Protein AF-V4LB50-F1 (afdb_monomer)

Secondary structure (DSSP, 8-state):
----TTTTS-HHHHHHHHHHS-HHHHHHHHTT-TTHHHHGGG-SEEEEEGGGGSTT-HHHHHHHHHHHHH-SSS---EEEEEE-TTS--HHHHHHHHHHHHHHHHTT-SEEEEEE-

Radius of gyration: 15.0 Å; Cα contacts (8 Å, |Δi|>4): 130; chains: 1; bounding box: 37×34×40 Å

pLDDT: mean 80.66, std 10.42, range [52.56, 91.75]

Solvent-accessible surface area (backbone atoms only — not comparable to full-atom values): 6703 Å² total; per-residue (Å²): 131,89,76,62,66,72,81,68,51,56,67,72,58,51,31,52,55,37,61,76,43,49,43,66,53,27,58,59,58,17,70,81,35,85,78,36,58,60,36,48,64,70,38,44,59,44,51,45,50,44,81,58,60,38,92,88,30,55,71,51,52,55,49,51,50,50,39,63,67,68,48,82,79,60,67,47,39,34,42,35,39,40,38,46,86,88,76,53,56,72,68,56,51,52,52,52,50,52,54,51,52,51,45,55,75,65,60,43,74,38,81,43,83,41,78,109

Mean predicted aligned error: 6.96 Å

InterPro domains:
  IPR001810 F-box domain [PF00646] (6-44)
  IPR001810 F-box domain [PS50181] (3-39)
  IPR001810 F-box domain [SM00256] (9-48)
  IPR036047 F-box-like domain superfamily [SSF81383] (1-46)
  IPR053781 F-box/LRR-repeat protein 13-like, F-box domain [cd22160] (6-40)

Sequence (116 aa):
MDCDRISELPDCLLTHIFSYLSTKDSVKTSILSKRWEFLWLKVSKLDLNAIDVHPHGQTLVSSVNRFLEFDRGLCLQKFKLKYQSSAFSFNGRKRVMEWIAEVVHRGVQHLMLKTN

Foldseek 3Di:
DDDPVVVVDDLVVLLVVLLPDALVVQCVVLVVDVVSVCSNLLHLEHAEELVCVPPVNVSSVVVLVVSLVVVPDRQNAYYAYEYEPPPDDPVSVVSVVVSVVSNVVSPHNYYHYHYD

Structure (mmCIF, N/CA/C/O backbone):
data_AF-V4LB50-F1
#
_entry.id   AF-V4LB50-F1
#
loop_
_atom_site.group_PDB
_atom_site.id
_atom_site.type_symbol
_atom_site.label_atom_id
_atom_site.label_alt_id
_atom_site.label_comp_id
_atom_site.label_a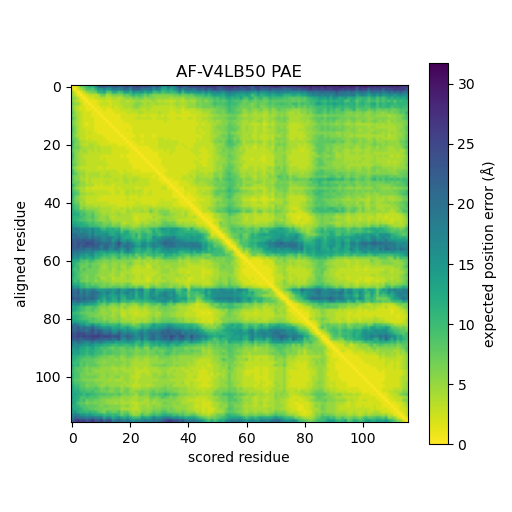sym_id
_atom_site.label_entity_id
_atom_site.label_seq_id
_atom_site.pdbx_PDB_ins_code
_atom_site.Cartn_x
_atom_site.Cartn_y
_atom_site.Cartn_z
_atom_site.occupancy
_atom_site.B_iso_or_equiv
_atom_site.auth_seq_id
_atom_site.auth_comp_id
_atom_site.auth_asym_id
_atom_site.auth_atom_id
_atom_site.pdbx_PDB_model_num
ATOM 1 N N . MET A 1 1 ? -22.256 19.939 18.868 1.00 53.19 1 MET A N 1
ATOM 2 C CA . MET A 1 1 ? -21.028 19.131 18.751 1.00 53.19 1 MET A CA 1
ATOM 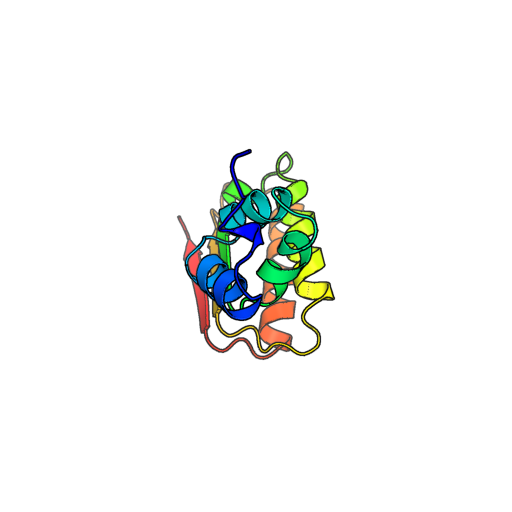3 C C . MET A 1 1 ? -21.302 18.106 17.678 1.00 53.19 1 MET A C 1
ATOM 5 O O . MET A 1 1 ? -22.118 17.222 17.907 1.00 53.19 1 MET A O 1
ATOM 9 N N . ASP A 1 2 ? -20.730 18.288 16.495 1.00 72.38 2 ASP A N 1
ATOM 10 C CA . ASP A 1 2 ? -20.870 17.317 15.414 1.00 72.38 2 ASP A CA 1
ATOM 11 C C . ASP A 1 2 ? -20.129 16.039 15.815 1.00 72.38 2 ASP A C 1
ATOM 13 O O . ASP A 1 2 ? -18.910 16.045 15.981 1.00 72.38 2 ASP A O 1
ATOM 17 N N . CYS A 1 3 ? -20.873 14.959 16.065 1.00 76.38 3 CYS A N 1
ATOM 18 C CA . CYS A 1 3 ? -20.271 13.650 16.301 1.00 76.38 3 CYS A CA 1
ATOM 19 C C . CYS A 1 3 ? -19.681 13.154 14.981 1.00 76.38 3 CYS A C 1
ATOM 21 O O . CYS A 1 3 ? -20.387 13.083 13.971 1.00 76.38 3 CYS A O 1
ATOM 23 N N . ASP A 1 4 ? -18.394 12.806 14.980 1.00 81.69 4 ASP A N 1
ATOM 24 C CA . ASP A 1 4 ? -17.744 12.179 13.831 1.00 81.69 4 ASP A CA 1
ATOM 25 C C . ASP A 1 4 ? -18.206 10.720 13.711 1.00 81.69 4 ASP A C 1
ATOM 27 O O . ASP A 1 4 ? -17.553 9.772 14.151 1.00 81.69 4 ASP A O 1
ATOM 31 N N . ARG A 1 5 ? -19.378 10.557 13.093 1.00 86.94 5 ARG A N 1
ATOM 32 C CA . ARG A 1 5 ? -20.050 9.266 12.899 1.00 86.94 5 ARG A CA 1
ATOM 33 C C . ARG A 1 5 ? -19.217 8.281 12.081 1.00 86.94 5 ARG A C 1
ATOM 35 O O . ARG A 1 5 ? -19.437 7.079 12.192 1.00 86.94 5 ARG A O 1
ATOM 42 N N . ILE A 1 6 ? -18.285 8.758 11.249 1.00 86.50 6 ILE A N 1
ATOM 43 C CA . ILE A 1 6 ? -17.419 7.877 10.456 1.00 86.50 6 ILE A CA 1
ATOM 44 C C . ILE A 1 6 ? -16.322 7.310 11.358 1.00 86.50 6 ILE A C 1
ATOM 46 O O . ILE A 1 6 ? -16.044 6.111 11.315 1.00 86.50 6 ILE A O 1
ATOM 50 N N . SER A 1 7 ? -15.754 8.132 12.243 1.00 83.19 7 SER A N 1
ATOM 51 C CA . SER A 1 7 ? -14.813 7.665 13.266 1.00 83.19 7 SER A CA 1
ATOM 52 C C . SER A 1 7 ? -15.444 6.749 14.320 1.00 83.19 7 SER A C 1
ATOM 54 O O . SER A 1 7 ? -14.715 6.055 15.024 1.00 83.19 7 SER A O 1
ATOM 56 N N . GLU A 1 8 ? -16.766 6.650 14.422 1.00 88.94 8 GLU A N 1
ATOM 57 C CA . GLU A 1 8 ? -17.442 5.682 15.305 1.00 88.94 8 GLU A CA 1
ATOM 58 C C . GLU A 1 8 ? -17.653 4.298 14.663 1.00 88.94 8 GLU A C 1
ATOM 60 O O . GLU A 1 8 ? -17.955 3.333 15.365 1.00 88.94 8 GLU A O 1
ATOM 65 N N . LEU A 1 9 ? -17.453 4.1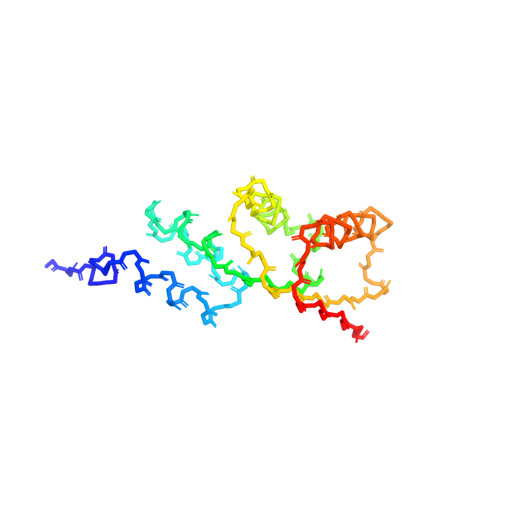57 13.347 1.00 91.75 9 LEU A N 1
ATOM 66 C CA . LEU A 1 9 ? -17.671 2.885 12.653 1.00 91.75 9 LEU A CA 1
ATOM 67 C C . LEU A 1 9 ? -16.667 1.802 13.090 1.00 91.75 9 LEU A C 1
ATOM 69 O O . LEU A 1 9 ? -15.470 2.082 13.170 1.00 91.75 9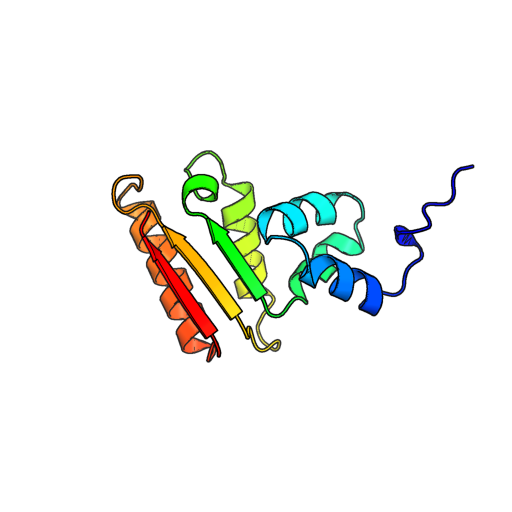 LEU A O 1
ATOM 73 N N . PRO A 1 10 ? -17.097 0.541 13.272 1.00 91.44 10 PRO A N 1
ATOM 74 C CA . PRO A 1 10 ? -16.186 -0.573 13.508 1.00 91.44 10 PRO A CA 1
ATOM 75 C C . PRO A 1 10 ? -15.092 -0.688 12.439 1.00 91.44 10 PRO A C 1
ATOM 77 O O . PRO A 1 10 ? -15.324 -0.426 11.256 1.00 91.44 10 PRO A O 1
ATOM 80 N N . ASP A 1 11 ? -13.912 -1.163 12.844 1.00 89.56 11 ASP A N 1
ATOM 81 C CA . ASP A 1 11 ? -12.744 -1.315 11.968 1.00 89.56 11 ASP A CA 1
ATOM 82 C C . ASP A 1 11 ? -13.042 -2.112 10.691 1.00 89.56 11 ASP A C 1
ATOM 84 O O . ASP A 1 11 ? -12.529 -1.776 9.628 1.00 89.56 11 ASP A O 1
ATOM 88 N N . CYS A 1 12 ? -13.904 -3.131 10.765 1.00 89.31 12 CYS A N 1
ATOM 89 C CA . CYS A 1 12 ? -14.294 -3.922 9.599 1.00 89.31 12 CYS A CA 1
ATOM 90 C C . CYS A 1 12 ? -15.017 -3.087 8.529 1.00 89.31 12 CYS A C 1
ATOM 92 O O . CYS A 1 12 ? -14.744 -3.258 7.342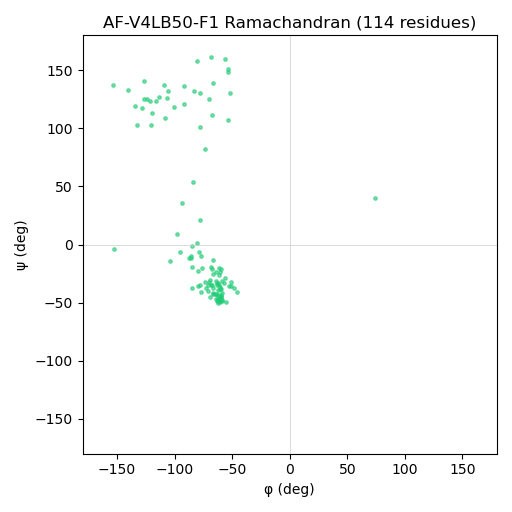 1.00 89.31 12 CYS A O 1
ATOM 94 N N . LEU A 1 13 ? -15.886 -2.151 8.929 1.00 91.50 13 LEU A N 1
ATOM 95 C CA . LEU A 1 13 ? -16.587 -1.258 8.004 1.00 91.50 13 LEU A CA 1
ATOM 96 C C . LEU A 1 13 ? -15.643 -0.205 7.430 1.00 91.50 13 LEU A C 1
ATOM 98 O O . LEU A 1 13 ? -15.715 0.097 6.243 1.00 91.50 13 LEU A O 1
ATOM 102 N N . LEU A 1 14 ? -14.712 0.304 8.236 1.00 91.25 14 LEU A N 1
ATOM 103 C CA . LEU A 1 14 ? -13.680 1.220 7.754 1.00 91.25 14 LEU A CA 1
ATOM 104 C C . LEU A 1 14 ? -12.759 0.548 6.732 1.00 91.25 14 LEU A C 1
ATOM 106 O O . LEU A 1 14 ? -12.538 1.100 5.657 1.00 91.25 14 LEU A O 1
ATOM 110 N N . THR A 1 15 ? -12.267 -0.663 7.009 1.00 89.25 15 THR A N 1
ATOM 111 C CA . THR A 1 15 ? -11.486 -1.444 6.036 1.00 89.25 15 THR A CA 1
ATOM 112 C C . THR A 1 15 ? -12.307 -1.740 4.778 1.00 89.25 15 THR A C 1
ATOM 114 O O . THR A 1 15 ? -11.772 -1.675 3.671 1.00 89.25 15 THR A O 1
ATOM 117 N N . HIS A 1 16 ? -13.613 -1.988 4.916 1.00 89.44 16 HIS A N 1
ATOM 118 C CA . HIS A 1 16 ? -14.504 -2.140 3.769 1.00 89.44 16 HIS A CA 1
ATOM 119 C C . HIS A 1 16 ? -14.594 -0.852 2.936 1.00 89.44 16 HIS A C 1
ATOM 121 O O . HIS A 1 16 ? -14.446 -0.921 1.720 1.00 89.44 16 HIS A O 1
ATOM 127 N N . ILE A 1 17 ? -14.720 0.326 3.557 1.00 90.81 17 ILE A N 1
ATOM 128 C CA . ILE A 1 17 ? -14.666 1.625 2.862 1.00 90.81 17 ILE A CA 1
ATOM 129 C C . ILE A 1 17 ? -13.330 1.792 2.124 1.00 90.81 17 ILE A C 1
ATOM 131 O O . ILE A 1 17 ? -13.325 2.099 0.932 1.00 90.81 17 ILE A O 1
ATOM 135 N N . PHE A 1 18 ? -12.202 1.520 2.792 1.00 89.38 18 PHE A N 1
ATOM 136 C CA . PHE A 1 18 ? -10.874 1.589 2.173 1.00 89.38 18 PHE A CA 1
ATOM 137 C C . PHE A 1 18 ? -10.733 0.656 0.962 1.00 89.38 18 PHE A C 1
ATOM 139 O O . PHE A 1 18 ? -10.045 1.007 0.007 1.00 89.38 18 PHE A O 1
ATOM 146 N N . SER A 1 19 ? -11.427 -0.488 0.935 1.00 86.75 19 SER A N 1
ATOM 147 C CA . SER A 1 19 ? -11.397 -1.409 -0.212 1.00 86.75 19 SER A CA 1
ATOM 148 C C . SER A 1 19 ? -11.981 -0.821 -1.510 1.00 86.75 19 SER A C 1
ATOM 150 O O . SER A 1 19 ? -11.590 -1.237 -2.609 1.00 86.75 19 SER A O 1
ATOM 152 N N . TYR A 1 20 ? -12.863 0.181 -1.399 1.00 88.06 20 TYR A N 1
ATOM 153 C CA . TYR A 1 20 ? -13.430 0.903 -2.543 1.00 88.06 20 TYR A CA 1
ATOM 154 C C . TYR A 1 20 ? -12.546 2.054 -3.030 1.00 88.06 20 TYR A C 1
ATOM 156 O O . TYR A 1 20 ? -12.692 2.495 -4.171 1.00 88.06 20 TYR A O 1
ATOM 164 N N . LEU A 1 21 ? -11.623 2.536 -2.197 1.00 88.06 21 LEU A N 1
ATOM 165 C CA . LEU A 1 21 ? -10.746 3.652 -2.530 1.00 88.06 21 LEU A CA 1
ATOM 166 C C . LEU A 1 21 ? -9.557 3.202 -3.393 1.00 88.06 21 LEU A C 1
ATOM 168 O O . LEU A 1 21 ? -9.154 2.035 -3.419 1.00 88.06 21 LEU A O 1
ATOM 172 N N . SER A 1 22 ? -8.968 4.154 -4.121 1.00 86.19 22 SER A N 1
ATOM 173 C CA . SER A 1 22 ? -7.634 3.960 -4.698 1.00 86.19 22 SER A CA 1
ATOM 174 C C . SER A 1 22 ? -6.588 3.921 -3.578 1.00 86.19 22 SER A C 1
ATOM 176 O O . SER A 1 22 ? -6.843 4.410 -2.476 1.00 86.19 22 SER A O 1
ATOM 178 N N . THR A 1 23 ? -5.386 3.390 -3.825 1.00 86.88 23 THR A N 1
ATOM 179 C CA . THR A 1 23 ? -4.322 3.419 -2.803 1.00 86.88 23 THR A CA 1
ATOM 180 C C . THR A 1 23 ? -3.962 4.852 -2.418 1.00 86.88 23 THR A C 1
ATOM 182 O O . THR A 1 23 ? -3.779 5.147 -1.241 1.00 86.88 23 THR A O 1
ATOM 185 N N . LYS A 1 24 ? -3.933 5.771 -3.388 1.00 84.81 24 LYS A N 1
ATOM 186 C CA . LYS A 1 24 ? -3.667 7.190 -3.135 1.00 84.81 24 LYS A CA 1
ATOM 187 C C . LYS A 1 24 ? -4.723 7.822 -2.233 1.00 84.81 24 LYS A C 1
ATOM 189 O O . LYS A 1 24 ? -4.369 8.517 -1.283 1.00 84.81 24 LYS A O 1
ATOM 194 N N . ASP A 1 25 ? -5.998 7.577 -2.516 1.00 87.69 25 ASP A N 1
ATOM 195 C CA . ASP A 1 25 ? -7.089 8.132 -1.713 1.00 87.69 25 ASP A CA 1
ATOM 196 C C . ASP A 1 25 ? -7.154 7.462 -0.344 1.00 87.69 25 ASP A C 1
ATOM 198 O O . ASP A 1 25 ? -7.366 8.139 0.650 1.00 87.69 25 ASP A O 1
ATOM 202 N N . SER A 1 26 ? -6.848 6.166 -0.265 1.00 89.31 26 SER A N 1
ATOM 203 C CA . SER A 1 26 ? -6.724 5.446 1.003 1.00 89.31 26 SER A CA 1
ATOM 204 C C . SER A 1 26 ? -5.658 6.066 1.904 1.00 89.31 26 SER A C 1
ATOM 206 O O . SER A 1 26 ? -5.932 6.378 3.058 1.00 89.31 26 SER A O 1
ATOM 208 N N . VAL A 1 27 ? -4.462 6.328 1.368 1.00 86.62 27 VAL A N 1
ATOM 209 C CA . VAL A 1 27 ? -3.381 6.990 2.114 1.00 86.62 27 VAL A CA 1
ATOM 210 C C . VAL A 1 27 ? -3.810 8.386 2.566 1.00 86.62 27 VAL A C 1
ATOM 212 O O . VAL A 1 27 ? -3.616 8.727 3.729 1.00 86.62 27 VAL A O 1
ATOM 215 N N . LYS A 1 28 ? -4.440 9.184 1.696 1.00 87.75 28 LYS A N 1
ATOM 216 C CA . LYS A 1 28 ? -4.933 10.525 2.061 1.00 87.75 28 LYS A CA 1
ATOM 217 C C . LYS A 1 28 ? -5.990 10.473 3.163 1.00 87.75 28 LYS A C 1
ATOM 219 O O . LYS A 1 28 ? -5.881 11.193 4.150 1.00 87.75 28 LYS A O 1
ATOM 224 N N . THR A 1 29 ? -6.984 9.605 3.009 1.00 90.00 29 THR A N 1
ATOM 225 C CA . THR A 1 29 ? -8.076 9.424 3.968 1.00 90.00 29 THR A CA 1
ATOM 226 C C . THR A 1 29 ? -7.553 8.893 5.300 1.00 90.00 29 THR A C 1
ATOM 228 O O . THR A 1 29 ? -8.060 9.280 6.347 1.00 90.00 29 THR A O 1
ATOM 231 N N . SER A 1 30 ? -6.482 8.092 5.298 1.00 88.00 30 SER A N 1
ATOM 232 C CA . SER A 1 30 ? -5.869 7.569 6.525 1.00 88.00 30 SER A CA 1
ATOM 233 C C . SER A 1 30 ? -5.334 8.648 7.477 1.00 88.00 30 SER A C 1
ATOM 235 O O . SER A 1 30 ? -5.202 8.390 8.668 1.00 88.00 30 SER A O 1
ATOM 237 N N . ILE A 1 31 ? -5.078 9.865 6.979 1.00 87.19 31 ILE A N 1
ATOM 238 C CA . ILE A 1 31 ? -4.564 10.995 7.772 1.00 87.19 31 ILE A CA 1
ATOM 239 C C . ILE A 1 31 ? -5.669 11.621 8.643 1.00 87.19 31 ILE A C 1
ATOM 241 O O . ILE A 1 31 ? -5.369 12.275 9.638 1.00 87.19 31 ILE A O 1
ATOM 245 N N . LEU A 1 32 ? -6.948 11.403 8.311 1.00 87.31 32 LEU A N 1
ATOM 246 C CA . LEU A 1 32 ? -8.078 12.004 9.031 1.00 87.31 32 LEU A CA 1
ATOM 247 C C . LEU A 1 32 ? -8.240 11.469 10.462 1.00 87.31 32 LEU A C 1
ATOM 249 O O . LEU A 1 32 ? -8.845 12.132 11.297 1.00 87.31 32 LEU A O 1
ATOM 253 N N . SER A 1 33 ? -7.687 10.291 10.766 1.00 86.75 33 SER A N 1
ATOM 254 C CA . SER A 1 33 ? -7.733 9.704 12.103 1.00 86.75 33 SER A CA 1
ATOM 255 C C . SER A 1 33 ? -6.556 8.763 12.332 1.00 86.75 33 SER A C 1
ATOM 257 O O . SER A 1 33 ? -6.258 7.911 11.497 1.00 86.75 33 SER A O 1
ATOM 259 N N . LYS A 1 34 ? -5.941 8.827 13.520 1.00 84.88 34 LYS A N 1
ATOM 260 C CA . LYS A 1 34 ? -4.879 7.886 13.927 1.00 84.88 34 LYS A CA 1
ATOM 261 C C . LYS A 1 34 ? -5.329 6.425 13.861 1.00 84.88 34 LYS A C 1
ATOM 263 O O . LYS A 1 34 ? -4.512 5.547 13.611 1.00 84.88 34 LYS A O 1
ATOM 268 N N . ARG A 1 35 ? -6.628 6.148 14.053 1.00 87.69 35 ARG A N 1
ATOM 269 C CA . ARG A 1 35 ? -7.159 4.784 13.896 1.00 87.69 35 ARG A CA 1
ATOM 270 C C . ARG A 1 35 ? -7.090 4.331 12.437 1.00 87.69 35 ARG A C 1
ATOM 272 O O . ARG A 1 35 ? -6.840 3.164 12.164 1.00 87.69 35 ARG A O 1
ATOM 279 N N . TRP A 1 36 ? -7.291 5.246 11.494 1.00 89.94 36 TRP A N 1
ATOM 280 C CA . TRP A 1 36 ? -7.376 4.937 10.069 1.00 89.94 36 TRP A CA 1
ATOM 281 C C . TRP A 1 36 ? -6.001 4.753 9.425 1.00 89.94 36 TRP A C 1
ATOM 283 O O . TRP A 1 36 ? -5.896 4.044 8.423 1.00 89.94 36 TRP A O 1
ATOM 293 N N . GLU A 1 37 ? -4.954 5.316 10.034 1.00 85.19 37 GLU A N 1
ATOM 294 C CA . GLU A 1 37 ? -3.559 5.216 9.593 1.00 85.19 37 GLU A CA 1
ATOM 295 C C . GLU A 1 37 ? -3.118 3.778 9.278 1.00 85.19 37 GLU A C 1
ATOM 297 O O . GLU A 1 37 ? -2.385 3.559 8.314 1.00 85.19 37 GLU A O 1
ATOM 302 N N . PHE A 1 38 ? -3.586 2.795 10.052 1.00 84.81 38 PHE A N 1
ATOM 303 C CA . PHE A 1 38 ? -3.228 1.384 9.869 1.00 84.81 38 PHE A CA 1
ATOM 304 C C . PHE A 1 38 ? -4.337 0.550 9.220 1.00 84.81 38 PHE A C 1
ATOM 306 O O . PHE A 1 38 ? -4.086 -0.563 8.765 1.00 84.81 38 PHE A O 1
ATOM 313 N N . LEU A 1 39 ? -5.572 1.057 9.151 1.00 88.19 39 LEU A N 1
ATOM 314 C CA . LEU A 1 39 ? -6.703 0.291 8.617 1.00 88.19 39 LEU A CA 1
ATOM 315 C C . LEU A 1 39 ? -6.664 0.149 7.102 1.00 88.19 39 LEU A C 1
ATOM 317 O O . LEU A 1 39 ? -7.077 -0.890 6.587 1.00 88.19 39 LEU A O 1
ATOM 321 N N . TRP A 1 40 ? -6.135 1.144 6.391 1.00 87.38 40 TRP A N 1
ATOM 322 C CA . TRP A 1 40 ? -5.959 1.032 4.945 1.00 87.38 40 TRP A CA 1
ATOM 323 C C . TRP A 1 40 ? -4.916 -0.030 4.562 1.00 87.38 40 TRP A C 1
ATOM 325 O O . TRP A 1 40 ? -5.020 -0.624 3.492 1.00 87.38 40 TRP A O 1
ATOM 335 N N . LEU A 1 41 ? -3.957 -0.327 5.451 1.00 85.56 41 LEU A N 1
ATOM 336 C CA . LEU A 1 41 ? -2.965 -1.393 5.261 1.00 85.56 41 LEU A CA 1
ATOM 337 C C . LEU A 1 41 ? -3.594 -2.793 5.315 1.00 85.56 41 LEU A C 1
ATOM 339 O O . LEU A 1 41 ? -3.005 -3.747 4.824 1.00 85.56 41 LEU A O 1
ATOM 343 N N . LYS A 1 42 ? -4.798 -2.926 5.891 1.00 85.31 42 LYS A N 1
ATOM 344 C CA . LYS A 1 42 ? -5.526 -4.203 5.964 1.00 85.31 42 LYS A CA 1
ATOM 345 C C . LYS A 1 42 ? -6.224 -4.582 4.653 1.00 85.31 42 LYS A C 1
ATOM 347 O O . LYS A 1 42 ? -6.808 -5.659 4.561 1.00 85.31 42 LYS A O 1
ATOM 352 N N . VAL A 1 43 ? -6.219 -3.701 3.654 1.00 85.12 43 VAL A N 1
ATOM 353 C CA . VAL A 1 43 ? -6.863 -3.958 2.364 1.00 85.12 43 VAL A CA 1
ATOM 354 C C . VAL A 1 43 ? -5.985 -4.883 1.521 1.00 85.12 43 VAL A C 1
ATOM 356 O O . VAL A 1 43 ? -4.814 -4.606 1.294 1.00 85.12 43 VAL A O 1
ATOM 359 N N . SER A 1 44 ? -6.566 -5.945 0.962 1.00 83.19 44 SER A N 1
ATOM 360 C CA . SER A 1 44 ? -5.872 -6.934 0.118 1.00 83.19 44 SER A CA 1
ATOM 361 C C . SER A 1 44 ? -5.612 -6.464 -1.326 1.00 83.19 44 SER A C 1
ATOM 363 O O . SER A 1 44 ? -5.433 -7.280 -2.236 1.00 83.19 44 SER A O 1
ATOM 365 N N . LYS A 1 45 ? -5.619 -5.149 -1.572 1.00 86.44 45 LYS A N 1
ATOM 366 C CA . LYS A 1 45 ? -5.538 -4.551 -2.908 1.00 86.44 45 LYS A CA 1
ATOM 367 C C . LYS A 1 45 ? -4.660 -3.304 -2.916 1.00 86.44 45 LYS A C 1
ATOM 369 O O . LYS A 1 45 ? -4.886 -2.377 -2.145 1.00 86.44 45 LYS A O 1
ATOM 374 N N . LEU A 1 46 ? -3.765 -3.234 -3.900 1.00 86.69 46 LEU A N 1
ATOM 375 C CA . LEU A 1 46 ? -2.954 -2.058 -4.201 1.00 86.69 46 LEU A CA 1
ATOM 376 C C . LEU A 1 46 ? -3.205 -1.602 -5.650 1.00 86.69 46 LEU A C 1
ATOM 378 O O . LEU A 1 46 ? -3.057 -2.392 -6.580 1.00 86.69 46 LEU A O 1
ATOM 382 N N . ASP A 1 47 ? -3.618 -0.347 -5.851 1.00 87.00 47 ASP A N 1
ATOM 383 C CA . ASP A 1 47 ? -3.789 0.292 -7.168 1.00 87.00 47 ASP A CA 1
ATOM 384 C C . ASP A 1 47 ? -2.886 1.526 -7.238 1.00 87.00 47 ASP A C 1
ATOM 386 O O . ASP A 1 47 ? -3.173 2.567 -6.638 1.00 87.00 47 ASP A O 1
ATOM 390 N N . LEU A 1 48 ? -1.769 1.373 -7.946 1.00 84.00 48 LEU A N 1
ATOM 391 C CA . LEU A 1 48 ? -0.723 2.372 -8.092 1.00 84.00 48 LEU A CA 1
ATOM 392 C C . LEU A 1 48 ? -0.709 2.935 -9.510 1.00 84.00 48 LEU A C 1
ATOM 394 O O . LEU A 1 48 ? -0.772 2.207 -10.505 1.00 84.00 48 LEU A O 1
ATOM 398 N N . ASN A 1 49 ? -0.544 4.250 -9.600 1.00 77.75 49 ASN A N 1
ATOM 399 C CA . ASN A 1 49 ? -0.241 4.930 -10.845 1.00 77.75 49 ASN A CA 1
ATOM 400 C C . ASN A 1 49 ? 1.166 5.518 -10.765 1.00 77.75 49 ASN A C 1
ATOM 402 O O . ASN A 1 49 ? 1.493 6.259 -9.848 1.00 77.75 49 ASN A O 1
ATOM 406 N N . ALA A 1 50 ? 1.990 5.201 -11.749 1.00 67.19 50 ALA A N 1
ATOM 407 C CA . ALA A 1 50 ? 3.352 5.674 -11.903 1.00 67.19 50 ALA A CA 1
ATOM 408 C C . ALA A 1 50 ? 3.519 7.187 -11.814 1.00 67.19 50 ALA A C 1
ATOM 410 O O . ALA A 1 50 ? 4.513 7.665 -11.275 1.00 67.19 50 ALA A O 1
ATOM 411 N N . ILE A 1 51 ? 2.538 7.930 -12.324 1.00 64.25 51 ILE A N 1
ATOM 412 C CA . ILE A 1 51 ? 2.533 9.393 -12.269 1.00 64.25 51 ILE A CA 1
ATOM 413 C C . ILE A 1 51 ? 2.496 9.863 -10.807 1.00 64.25 51 ILE A C 1
ATOM 415 O O . ILE A 1 51 ? 3.131 10.850 -10.451 1.00 64.25 51 ILE A O 1
ATOM 419 N N . ASP A 1 52 ? 1.836 9.103 -9.933 1.00 62.62 52 ASP A N 1
ATOM 420 C CA . ASP A 1 52 ? 1.787 9.368 -8.497 1.00 62.62 52 ASP A CA 1
ATOM 421 C C . ASP A 1 52 ? 3.080 8.951 -7.759 1.00 62.62 52 ASP A C 1
ATOM 423 O O . ASP A 1 52 ? 3.279 9.315 -6.602 1.00 62.62 52 ASP A O 1
ATOM 427 N N . VAL A 1 53 ? 3.986 8.226 -8.428 1.00 59.88 53 VAL A N 1
ATOM 428 C CA . VAL A 1 53 ? 5.283 7.742 -7.905 1.00 59.88 53 VAL A CA 1
ATOM 429 C C . VAL A 1 53 ? 6.448 8.669 -8.325 1.00 59.88 53 VAL A C 1
ATOM 431 O O . VAL A 1 53 ? 7.619 8.353 -8.110 1.00 59.88 53 VAL A O 1
ATOM 434 N N . HIS A 1 54 ? 6.157 9.840 -8.913 1.00 60.00 54 HIS A N 1
ATOM 435 C CA . HIS A 1 54 ? 7.159 10.844 -9.309 1.00 60.00 54 HIS A CA 1
ATOM 436 C C . HIS A 1 54 ? 8.053 11.297 -8.126 1.00 60.00 54 HIS A C 1
ATOM 438 O O . HIS A 1 54 ? 7.641 11.190 -6.972 1.00 60.00 54 HIS A O 1
ATOM 444 N N . PRO A 1 55 ? 9.253 11.877 -8.359 1.00 52.56 55 PRO A N 1
ATOM 445 C CA . PRO A 1 55 ? 10.214 12.235 -7.302 1.00 52.56 55 PRO A CA 1
ATOM 446 C C . PRO A 1 55 ? 9.700 13.232 -6.248 1.00 52.56 55 PRO A C 1
ATOM 448 O O . PRO A 1 55 ? 10.239 13.282 -5.146 1.00 52.56 55 PRO A O 1
ATOM 451 N N . HIS A 1 56 ? 8.655 14.008 -6.559 1.00 53.41 56 HIS A N 1
ATOM 452 C CA . HIS A 1 56 ? 7.963 14.886 -5.602 1.00 53.41 56 HIS A CA 1
ATOM 453 C C . HIS A 1 56 ? 6.863 14.174 -4.785 1.00 53.41 56 HIS A C 1
ATOM 455 O O . HIS A 1 56 ? 6.366 14.726 -3.811 1.00 53.41 56 HIS A O 1
ATOM 461 N N . GLY A 1 57 ? 6.501 12.937 -5.136 1.00 55.81 57 GLY A N 1
ATOM 462 C CA . GLY A 1 57 ? 5.498 12.100 -4.470 1.00 55.81 57 GLY A CA 1
ATOM 463 C C . GLY A 1 57 ? 6.076 11.160 -3.407 1.00 55.81 57 GLY A C 1
ATOM 464 O O . GLY A 1 57 ? 5.602 10.031 -3.272 1.00 55.81 57 GLY A O 1
ATOM 465 N N . GLN A 1 58 ? 7.104 11.588 -2.658 1.00 63.12 58 GLN A N 1
ATOM 466 C CA . GLN A 1 58 ? 7.779 10.745 -1.652 1.00 63.12 58 GLN A CA 1
ATOM 467 C C . GLN A 1 58 ? 6.804 10.085 -0.662 1.00 63.12 58 GLN A C 1
ATOM 469 O O . GLN A 1 58 ? 7.022 8.947 -0.253 1.00 63.12 58 GLN A O 1
ATOM 474 N N . THR A 1 59 ? 5.695 10.759 -0.345 1.00 66.50 59 THR A N 1
ATOM 475 C CA . THR A 1 59 ? 4.654 10.283 0.576 1.00 66.50 59 THR A CA 1
ATOM 476 C C . THR A 1 59 ? 3.975 8.990 0.118 1.00 66.50 59 THR A C 1
ATOM 478 O O . THR A 1 59 ? 3.620 8.154 0.948 1.00 66.50 59 THR A O 1
ATOM 481 N N . LEU A 1 60 ? 3.792 8.786 -1.191 1.00 73.31 60 LEU A N 1
ATOM 482 C CA . LEU A 1 60 ? 3.185 7.549 -1.691 1.00 73.31 60 LEU A CA 1
ATOM 483 C C . LEU A 1 60 ? 4.187 6.404 -1.728 1.00 73.31 60 LEU A C 1
ATOM 485 O O . LEU A 1 60 ? 3.830 5.278 -1.402 1.00 73.31 60 LEU A O 1
ATOM 489 N N . VAL A 1 61 ? 5.449 6.692 -2.045 1.00 78.69 61 VAL A N 1
ATOM 490 C CA . VAL A 1 61 ? 6.529 5.698 -2.008 1.00 78.69 61 VAL A CA 1
ATOM 491 C C . VAL A 1 61 ? 6.709 5.141 -0.599 1.00 78.69 61 VAL A C 1
ATOM 493 O O . VAL A 1 61 ? 6.731 3.925 -0.428 1.00 78.69 61 VAL A O 1
ATOM 496 N N . SER A 1 62 ? 6.807 6.012 0.410 1.00 82.12 62 SER A N 1
ATOM 497 C CA . SER A 1 62 ? 6.943 5.577 1.803 1.00 82.12 62 SER A CA 1
ATOM 498 C C . SER A 1 62 ? 5.715 4.804 2.280 1.00 82.12 62 SER A C 1
ATOM 500 O O . SER A 1 62 ? 5.855 3.823 3.002 1.00 82.12 62 SER A O 1
ATOM 502 N N . SER A 1 63 ? 4.520 5.178 1.817 1.00 82.25 63 SER A N 1
ATOM 503 C CA . SER A 1 63 ? 3.289 4.447 2.123 1.00 82.25 63 SER A CA 1
ATOM 504 C C . SER A 1 63 ? 3.268 3.050 1.503 1.00 82.25 63 SER A C 1
ATOM 506 O O . SER A 1 63 ? 2.897 2.101 2.184 1.00 82.25 63 SER A O 1
ATOM 508 N N . VAL A 1 64 ? 3.696 2.896 0.244 1.00 83.44 64 VAL A N 1
ATOM 509 C CA . VAL A 1 64 ? 3.800 1.577 -0.407 1.00 83.44 64 VAL A CA 1
ATOM 510 C C . VAL A 1 64 ? 4.843 0.708 0.286 1.00 83.44 64 VAL A C 1
ATOM 512 O O . VAL A 1 64 ? 4.566 -0.453 0.562 1.00 83.44 64 VAL A O 1
ATOM 515 N N . ASN A 1 65 ? 6.002 1.267 0.640 1.00 85.69 65 ASN A N 1
ATOM 516 C CA . ASN A 1 65 ? 7.005 0.535 1.416 1.00 85.69 65 ASN A CA 1
ATOM 517 C C . ASN A 1 65 ? 6.438 0.093 2.770 1.00 85.69 65 ASN A C 1
ATOM 519 O O . ASN A 1 65 ? 6.542 -1.078 3.112 1.00 85.69 65 ASN A O 1
ATOM 523 N N . ARG A 1 66 ? 5.739 0.985 3.482 1.00 84.31 66 ARG A N 1
ATOM 524 C CA . ARG A 1 66 ? 5.053 0.659 4.739 1.00 84.31 66 ARG A CA 1
ATOM 525 C C . ARG A 1 66 ? 4.005 -0.444 4.562 1.00 84.31 66 ARG A C 1
ATOM 527 O O . ARG A 1 66 ? 3.879 -1.297 5.431 1.00 84.31 66 ARG A O 1
ATOM 534 N N . PHE A 1 67 ? 3.272 -0.452 3.448 1.00 84.00 67 PHE A N 1
ATOM 535 C CA . PHE A 1 67 ? 2.341 -1.532 3.108 1.00 84.00 67 PHE A CA 1
ATOM 536 C C . PHE A 1 67 ? 3.066 -2.864 2.938 1.00 84.00 67 PHE A C 1
ATOM 538 O O . PHE A 1 67 ? 2.703 -3.843 3.582 1.00 84.00 67 PHE A O 1
ATOM 545 N N . LEU A 1 68 ? 4.133 -2.890 2.141 1.00 82.88 68 LEU A N 1
ATOM 546 C CA . LEU A 1 68 ? 4.942 -4.092 1.956 1.00 82.88 68 LEU A CA 1
ATOM 547 C C . LEU A 1 68 ? 5.605 -4.537 3.275 1.00 82.88 68 LEU A C 1
ATOM 549 O O . LEU A 1 68 ? 5.727 -5.727 3.529 1.00 82.88 68 LEU A O 1
ATOM 553 N N . GLU A 1 69 ? 5.991 -3.636 4.171 1.00 82.56 69 GLU A N 1
ATOM 554 C CA . GLU A 1 69 ? 6.534 -4.013 5.485 1.00 82.56 69 GLU A CA 1
ATOM 555 C C . GLU A 1 69 ? 5.472 -4.592 6.430 1.00 82.56 69 GLU A C 1
ATOM 557 O O . GLU A 1 69 ? 5.742 -5.560 7.147 1.00 82.56 69 GLU A O 1
ATOM 562 N N . PHE A 1 70 ? 4.269 -4.009 6.427 1.00 76.06 70 PHE A N 1
ATOM 563 C CA . PHE A 1 70 ? 3.146 -4.426 7.268 1.00 76.06 70 PHE A CA 1
ATOM 564 C C . PHE A 1 70 ? 2.570 -5.776 6.831 1.00 76.06 70 PHE A C 1
ATOM 566 O O . PHE A 1 70 ? 2.123 -6.573 7.657 1.00 76.06 70 PHE A O 1
ATOM 573 N N . ASP A 1 71 ? 2.614 -6.056 5.532 1.00 66.56 71 ASP A N 1
ATOM 574 C CA . ASP A 1 71 ? 1.933 -7.188 4.925 1.00 66.56 71 ASP A CA 1
ATOM 575 C C . ASP A 1 71 ? 2.712 -8.518 5.002 1.00 66.56 71 ASP A C 1
ATOM 577 O O . ASP A 1 71 ? 2.977 -9.174 3.996 1.00 66.56 71 ASP A O 1
ATOM 581 N N . ARG A 1 72 ? 3.126 -8.932 6.207 1.00 63.97 72 ARG A N 1
ATOM 582 C CA . ARG A 1 72 ? 3.762 -10.252 6.424 1.00 63.97 72 ARG A CA 1
ATOM 583 C C . ARG A 1 72 ? 2.770 -11.401 6.627 1.00 63.97 72 ARG A C 1
ATOM 585 O O . ARG A 1 72 ? 3.193 -12.538 6.811 1.00 63.97 72 ARG A O 1
ATOM 592 N N . GLY A 1 73 ? 1.470 -11.116 6.615 1.00 63.09 73 GLY A N 1
ATOM 593 C CA . GLY A 1 73 ? 0.434 -12.112 6.892 1.00 63.09 73 GLY A CA 1
ATOM 594 C C . GLY A 1 73 ? -0.925 -11.855 6.245 1.00 63.09 73 GLY A C 1
ATOM 595 O O . GLY A 1 73 ? -1.799 -12.709 6.386 1.00 63.09 73 GLY A O 1
ATOM 596 N N . LEU A 1 74 ? -1.139 -10.734 5.540 1.00 64.19 74 LEU A N 1
ATOM 597 C CA . LEU A 1 74 ? -2.329 -10.578 4.709 1.00 64.19 74 LEU A CA 1
ATOM 598 C C . LEU A 1 74 ? -1.948 -11.061 3.303 1.00 64.19 74 LEU A C 1
ATOM 600 O O . LEU A 1 74 ? -0.857 -10.847 2.791 1.00 64.19 74 LEU A O 1
ATOM 604 N N . CYS A 1 75 ? -2.821 -11.835 2.674 1.00 67.81 75 CYS A N 1
ATOM 605 C CA . CYS A 1 75 ? -2.574 -12.229 1.295 1.00 67.81 75 CYS A CA 1
ATOM 606 C C . CYS A 1 75 ? -2.944 -11.028 0.426 1.00 67.81 75 CYS A C 1
ATOM 608 O O . CYS A 1 75 ? -4.134 -10.799 0.199 1.00 67.81 75 CYS A O 1
ATOM 610 N N . LEU A 1 76 ? -1.970 -10.243 -0.041 1.00 82.06 76 LEU A N 1
ATOM 611 C CA . LEU A 1 76 ? -2.210 -9.279 -1.113 1.00 82.06 76 LEU A CA 1
ATOM 612 C C . LEU A 1 76 ? -2.835 -10.026 -2.298 1.00 82.06 76 LEU A C 1
ATOM 614 O O . LEU A 1 76 ? -2.177 -10.795 -2.991 1.00 82.06 76 LEU A O 1
ATOM 618 N N . GLN A 1 77 ? -4.126 -9.822 -2.538 1.00 85.81 77 GLN A N 1
ATOM 619 C CA . GLN A 1 77 ? -4.848 -10.544 -3.584 1.00 85.81 77 GLN A CA 1
ATOM 620 C C . GLN A 1 77 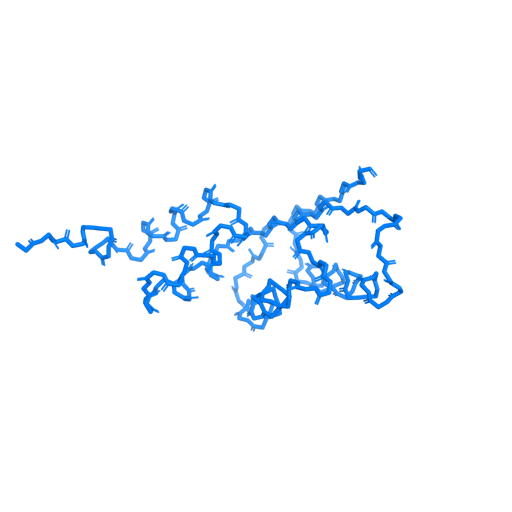? -4.680 -9.852 -4.927 1.00 85.81 77 GLN A C 1
ATOM 622 O O . GLN A 1 77 ? -4.570 -10.513 -5.955 1.00 85.81 77 GLN A O 1
ATOM 627 N N . LYS A 1 78 ? -4.663 -8.516 -4.941 1.00 88.38 78 LYS A N 1
ATOM 628 C CA . LYS A 1 78 ? -4.682 -7.754 -6.187 1.00 88.38 78 LYS A CA 1
ATOM 629 C C . LYS A 1 78 ? -3.670 -6.624 -6.181 1.00 88.38 78 LYS A C 1
ATOM 631 O O . LYS A 1 78 ? -3.793 -5.675 -5.415 1.00 88.38 78 LYS A O 1
ATOM 636 N N . PHE A 1 79 ? -2.731 -6.677 -7.113 1.00 88.88 79 PHE A N 1
ATOM 637 C CA . PHE A 1 79 ? -1.797 -5.596 -7.379 1.00 88.88 79 PHE A CA 1
ATOM 638 C C . PHE A 1 79 ? -2.025 -5.069 -8.789 1.00 88.88 79 PHE A C 1
ATOM 640 O O . PHE A 1 79 ? -1.971 -5.806 -9.776 1.00 88.88 79 PHE A O 1
ATOM 647 N N . LYS A 1 80 ? -2.292 -3.773 -8.891 1.00 89.38 80 LYS A N 1
ATOM 648 C CA . LYS A 1 80 ? -2.478 -3.078 -10.154 1.00 89.38 80 LYS A CA 1
ATOM 649 C C . LYS A 1 80 ? -1.504 -1.923 -10.226 1.00 89.38 80 LYS A C 1
ATOM 651 O O . LYS A 1 80 ? -1.498 -1.055 -9.361 1.00 89.38 80 LYS A O 1
ATOM 656 N N . LEU A 1 81 ? -0.719 -1.908 -11.291 1.00 86.81 81 LEU A N 1
ATOM 657 C CA . LEU A 1 81 ? 0.244 -0.862 -11.565 1.00 86.81 81 LEU A CA 1
ATOM 658 C C . LEU A 1 81 ? 0.031 -0.333 -12.977 1.00 86.81 81 LEU A C 1
ATOM 660 O O . LEU A 1 81 ? 0.193 -1.047 -13.969 1.00 86.81 81 LEU A O 1
ATOM 664 N N . LYS A 1 82 ? -0.312 0.948 -13.064 1.00 84.06 82 LYS A N 1
ATOM 665 C CA . LYS A 1 82 ? -0.262 1.701 -14.316 1.00 84.06 82 LYS A CA 1
ATOM 666 C C . LYS A 1 82 ? 1.098 2.366 -14.397 1.00 84.06 82 LYS A C 1
ATOM 668 O O . LYS A 1 82 ? 1.429 3.138 -13.502 1.00 84.06 82 LYS A O 1
ATOM 673 N N . TYR A 1 83 ? 1.877 2.075 -15.429 1.00 73.38 83 TYR A N 1
ATOM 674 C CA . TYR A 1 83 ? 3.199 2.654 -15.605 1.00 73.38 83 TYR A CA 1
ATOM 675 C C . TYR A 1 83 ? 3.373 3.308 -16.970 1.00 73.38 83 TYR A C 1
ATOM 677 O O . TYR A 1 83 ? 2.894 2.807 -17.980 1.00 73.38 83 TYR A O 1
ATOM 685 N N . GLN A 1 84 ? 4.062 4.447 -16.999 1.00 69.00 84 GLN A N 1
ATOM 686 C CA . GLN A 1 84 ? 4.423 5.127 -18.238 1.00 69.00 84 GLN A CA 1
ATOM 687 C C . GLN A 1 84 ? 5.926 4.956 -18.448 1.00 69.00 84 GLN A C 1
ATOM 689 O O . GLN A 1 84 ? 6.737 5.512 -17.707 1.00 69.00 84 GLN A O 1
ATOM 694 N N . SER A 1 85 ? 6.302 4.141 -19.436 1.00 62.88 85 SER A N 1
ATOM 695 C CA . SER A 1 85 ? 7.697 3.725 -19.646 1.00 62.88 85 SER A CA 1
ATOM 696 C C . SER A 1 85 ? 8.644 4.896 -19.945 1.00 62.88 85 SER A C 1
ATOM 698 O O . SER A 1 85 ? 9.834 4.800 -19.656 1.00 62.88 85 SER A O 1
ATOM 700 N N . SER A 1 86 ? 8.130 5.995 -20.503 1.00 63.03 86 SER A N 1
ATOM 701 C CA . SER A 1 86 ? 8.906 7.188 -20.861 1.00 63.03 86 SER A CA 1
ATOM 702 C C . SER A 1 86 ? 9.065 8.207 -19.727 1.00 63.03 86 SER A C 1
ATOM 704 O O . SER A 1 86 ? 9.887 9.109 -19.848 1.00 63.03 86 SER A O 1
ATOM 706 N N . ALA A 1 87 ? 8.321 8.076 -18.622 1.00 57.94 87 ALA A N 1
ATOM 707 C CA . ALA A 1 87 ? 8.258 9.096 -17.570 1.00 57.94 87 ALA A CA 1
ATOM 708 C C . ALA A 1 87 ? 9.222 8.858 -16.390 1.00 57.94 87 ALA A C 1
ATOM 710 O O . ALA A 1 87 ? 9.336 9.703 -15.503 1.00 57.94 87 ALA A O 1
ATOM 711 N N . PHE A 1 88 ? 9.925 7.720 -16.341 1.00 60.69 88 PHE A N 1
ATOM 712 C CA . PHE A 1 88 ? 10.734 7.358 -15.176 1.00 60.69 88 PHE A CA 1
ATOM 713 C C . PHE A 1 88 ? 12.238 7.505 -15.379 1.00 60.69 88 PHE A C 1
ATOM 715 O O . PHE A 1 88 ? 12.832 6.915 -16.281 1.00 60.69 88 PHE A O 1
ATOM 722 N N . SER A 1 89 ? 12.879 8.156 -14.404 1.00 69.88 89 SER A N 1
ATOM 723 C CA . SER A 1 89 ? 14.306 7.967 -14.133 1.00 69.88 89 SER A CA 1
ATOM 724 C C . SER A 1 89 ? 14.624 6.478 -13.929 1.00 69.88 89 SER A C 1
ATOM 726 O O . SER A 1 89 ? 13.791 5.710 -13.437 1.00 69.88 89 SER A O 1
ATOM 728 N N . PHE A 1 90 ? 15.853 6.066 -14.256 1.00 71.19 90 PHE A N 1
ATOM 729 C CA . PHE A 1 90 ? 16.370 4.715 -14.007 1.00 71.19 90 PHE A CA 1
ATOM 730 C C . PHE A 1 90 ? 16.048 4.209 -12.589 1.00 71.19 90 PHE A C 1
ATOM 732 O O . PHE A 1 90 ? 15.605 3.074 -12.427 1.00 71.19 90 PHE A O 1
ATOM 739 N N . ASN A 1 91 ? 16.160 5.080 -11.581 1.00 74.50 91 ASN A N 1
ATOM 740 C CA . ASN A 1 91 ? 15.881 4.726 -10.190 1.00 74.50 91 ASN A CA 1
ATOM 741 C C . ASN A 1 91 ? 14.389 4.444 -9.920 1.00 74.50 91 ASN A C 1
ATOM 743 O O . ASN A 1 91 ? 14.051 3.565 -9.131 1.00 74.50 91 ASN A O 1
ATOM 747 N N . GLY A 1 92 ? 13.486 5.159 -10.602 1.00 75.25 92 GLY A N 1
ATOM 748 C CA . GLY A 1 92 ? 12.043 4.915 -10.515 1.00 75.25 92 GLY A CA 1
ATOM 749 C C . GLY A 1 92 ? 11.660 3.560 -11.109 1.00 75.25 92 GLY A C 1
ATOM 750 O O . GLY A 1 92 ? 10.898 2.815 -10.499 1.00 75.25 92 GLY A O 1
ATOM 751 N N . ARG A 1 93 ? 12.265 3.199 -12.250 1.00 76.75 93 ARG A N 1
ATOM 752 C CA . ARG A 1 93 ? 12.084 1.874 -12.864 1.00 76.75 93 ARG A CA 1
ATOM 753 C C . ARG A 1 93 ? 12.584 0.759 -11.950 1.00 76.75 93 ARG A C 1
ATOM 755 O O . ARG A 1 93 ? 11.852 -0.197 -11.730 1.00 76.75 93 ARG A O 1
ATOM 762 N N . LYS A 1 94 ? 13.789 0.903 -11.384 1.00 82.31 94 LYS A N 1
ATOM 763 C CA . LYS A 1 94 ? 14.362 -0.086 -10.458 1.00 82.31 94 LYS A CA 1
ATOM 764 C C . LYS A 1 94 ? 13.422 -0.366 -9.279 1.00 82.31 94 LYS A C 1
ATOM 766 O O . LYS A 1 94 ? 13.081 -1.517 -9.041 1.00 82.31 94 LYS A O 1
ATOM 771 N N . ARG A 1 95 ? 12.926 0.685 -8.620 1.00 81.31 95 ARG A N 1
ATOM 772 C CA . ARG A 1 95 ? 11.997 0.567 -7.484 1.00 81.31 95 ARG A CA 1
ATOM 773 C C . ARG A 1 95 ? 10.695 -0.143 -7.847 1.00 81.31 95 ARG A C 1
ATOM 775 O O . ARG A 1 95 ? 10.222 -0.996 -7.108 1.00 81.31 95 ARG A O 1
ATOM 782 N N . VAL A 1 96 ? 10.106 0.213 -8.986 1.00 81.69 96 VAL A N 1
ATOM 783 C CA . VAL A 1 96 ? 8.889 -0.446 -9.470 1.00 81.69 96 VAL A CA 1
ATOM 784 C C . VAL A 1 96 ? 9.122 -1.946 -9.666 1.00 81.69 96 VAL A C 1
ATOM 786 O O . VAL A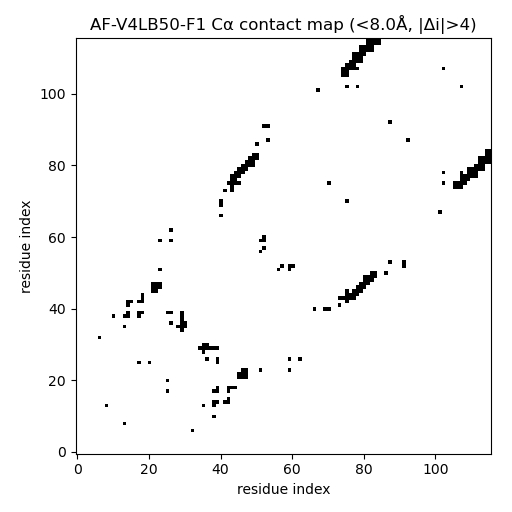 1 96 ? 8.274 -2.745 -9.277 1.00 81.69 96 VAL A O 1
ATOM 789 N N . MET A 1 97 ? 10.273 -2.334 -10.219 1.00 85.31 97 MET A N 1
ATOM 790 C CA . MET A 1 97 ? 10.622 -3.745 -10.395 1.00 85.31 97 MET A CA 1
ATOM 791 C C . MET A 1 97 ? 10.834 -4.461 -9.055 1.00 85.31 97 MET A C 1
ATOM 793 O O . MET A 1 97 ? 10.403 -5.602 -8.923 1.00 85.31 97 MET A O 1
ATOM 797 N N . GLU A 1 98 ? 11.424 -3.799 -8.054 1.00 87.75 98 GLU A N 1
ATOM 798 C CA . GLU A 1 98 ? 11.556 -4.336 -6.688 1.00 87.75 98 GLU A CA 1
ATOM 799 C C . GLU A 1 98 ? 10.180 -4.610 -6.060 1.00 87.75 98 GLU A C 1
ATOM 801 O O . GLU A 1 98 ? 9.952 -5.694 -5.531 1.00 87.75 98 GLU A O 1
ATOM 806 N N . TRP A 1 99 ? 9.223 -3.685 -6.193 1.00 87.81 99 TRP A N 1
ATOM 807 C CA . TRP A 1 99 ? 7.853 -3.911 -5.721 1.00 87.81 99 TRP A CA 1
ATOM 808 C C . TRP A 1 99 ? 7.161 -5.058 -6.452 1.00 87.81 99 TRP A C 1
ATOM 810 O O . TRP A 1 99 ? 6.496 -5.864 -5.810 1.00 87.81 99 TRP A O 1
ATOM 820 N N . ILE A 1 100 ? 7.316 -5.149 -7.778 1.00 87.50 100 ILE A N 1
ATOM 821 C CA . ILE A 1 100 ? 6.751 -6.255 -8.564 1.00 87.50 100 ILE A CA 1
ATOM 822 C C . ILE A 1 100 ? 7.334 -7.592 -8.090 1.00 87.50 100 ILE A C 1
ATOM 824 O O . ILE A 1 100 ? 6.579 -8.537 -7.874 1.00 87.50 100 ILE A O 1
ATOM 828 N N . ALA A 1 101 ? 8.653 -7.670 -7.901 1.00 90.44 101 ALA A N 1
ATOM 829 C CA . ALA A 1 101 ? 9.312 -8.873 -7.405 1.00 90.44 101 ALA A CA 1
ATOM 830 C C . ALA A 1 101 ? 8.784 -9.271 -6.019 1.00 90.44 101 ALA A C 1
ATOM 832 O O . ALA A 1 101 ? 8.459 -10.436 -5.801 1.00 90.44 101 ALA A O 1
ATOM 833 N N . GLU A 1 102 ? 8.621 -8.299 -5.121 1.00 87.75 102 GLU A N 1
ATOM 834 C CA . GLU A 1 102 ? 8.122 -8.522 -3.766 1.00 87.75 102 GLU A CA 1
ATOM 835 C C . GLU A 1 102 ? 6.681 -9.053 -3.755 1.00 87.75 102 GLU A C 1
ATOM 837 O O . GLU A 1 102 ? 6.388 -10.056 -3.106 1.00 87.75 102 GLU A O 1
ATOM 842 N N . VAL A 1 103 ? 5.764 -8.434 -4.507 1.00 87.06 103 VAL A N 1
ATOM 843 C CA . VAL A 1 103 ? 4.359 -8.883 -4.532 1.00 87.06 103 VAL A CA 1
ATOM 844 C C . VAL A 1 103 ? 4.193 -10.240 -5.219 1.00 87.06 103 VAL A C 1
ATOM 846 O O . VAL A 1 103 ? 3.313 -11.013 -4.843 1.00 87.06 103 VAL A O 1
ATOM 849 N N . VAL A 1 104 ? 5.049 -10.561 -6.195 1.00 88.88 104 VAL A N 1
ATOM 850 C CA . VAL A 1 104 ? 5.096 -11.891 -6.822 1.00 88.88 104 VAL A CA 1
ATOM 851 C C . VAL A 1 104 ? 5.625 -12.932 -5.842 1.00 88.88 104 VAL A C 1
ATOM 853 O O . VAL A 1 104 ? 5.018 -13.992 -5.711 1.00 88.88 104 VAL A O 1
ATOM 856 N N . HIS A 1 105 ? 6.703 -12.627 -5.114 1.00 87.56 105 HIS A N 1
ATOM 857 C CA . HIS A 1 105 ? 7.254 -13.512 -4.084 1.00 87.56 105 HIS A CA 1
ATOM 858 C C . HIS A 1 105 ? 6.215 -13.857 -3.005 1.00 87.56 105 HIS A C 1
ATOM 860 O O . HIS A 1 105 ? 6.176 -14.982 -2.513 1.00 87.56 105 HIS A O 1
ATOM 866 N N . ARG A 1 106 ? 5.319 -12.915 -2.700 1.00 82.62 106 ARG A N 1
ATOM 867 C CA . ARG A 1 106 ? 4.216 -13.081 -1.740 1.00 82.62 106 ARG A CA 1
ATOM 868 C C . ARG A 1 106 ? 2.986 -13.802 -2.288 1.00 82.62 106 ARG A C 1
ATOM 870 O O . ARG A 1 106 ? 2.010 -13.963 -1.563 1.00 82.62 106 ARG A O 1
ATOM 877 N N . GLY A 1 107 ? 3.007 -14.234 -3.547 1.00 85.12 107 GLY A N 1
ATOM 878 C CA . GLY A 1 107 ? 1.914 -15.007 -4.134 1.00 85.12 107 GLY A CA 1
ATOM 879 C C . GLY A 1 107 ? 0.672 -14.176 -4.455 1.00 85.12 107 GLY A C 1
ATOM 880 O O . GLY A 1 107 ? -0.448 -14.642 -4.243 1.00 85.12 107 GLY A O 1
ATOM 881 N N . VAL A 1 108 ? 0.850 -12.951 -4.968 1.00 89.00 108 VAL A N 1
ATOM 882 C CA . VAL A 1 108 ? -0.280 -12.135 -5.437 1.00 89.00 108 VAL A CA 1
ATOM 883 C C . VAL A 1 108 ? -1.165 -12.914 -6.417 1.00 89.00 108 VAL A C 1
ATOM 885 O O . VAL A 1 108 ? -0.682 -13.504 -7.382 1.00 89.00 108 VAL A O 1
ATOM 888 N N . GLN A 1 109 ? -2.480 -12.905 -6.191 1.00 89.50 109 GLN A N 1
ATOM 889 C CA . GLN A 1 109 ? -3.426 -13.684 -7.006 1.00 89.50 109 GLN A CA 1
ATOM 890 C C . GLN A 1 109 ? -3.718 -13.014 -8.355 1.00 89.50 109 GLN A C 1
ATOM 892 O O . GLN A 1 109 ? -3.909 -13.675 -9.375 1.00 89.50 109 GLN A O 1
ATOM 897 N N . HIS A 1 110 ? -3.747 -11.682 -8.374 1.00 90.88 110 HIS A N 1
ATOM 898 C CA . HIS A 1 110 ? -4.064 -10.883 -9.549 1.00 90.88 110 HIS A CA 1
ATOM 899 C C . HIS A 1 110 ? -3.048 -9.755 -9.728 1.00 90.88 110 HIS A C 1
ATOM 901 O O . HIS A 1 110 ? -3.133 -8.718 -9.067 1.00 90.88 110 HIS A O 1
ATOM 907 N N . LEU A 1 111 ? -2.122 -9.938 -10.669 1.00 90.81 111 LEU A N 1
ATOM 908 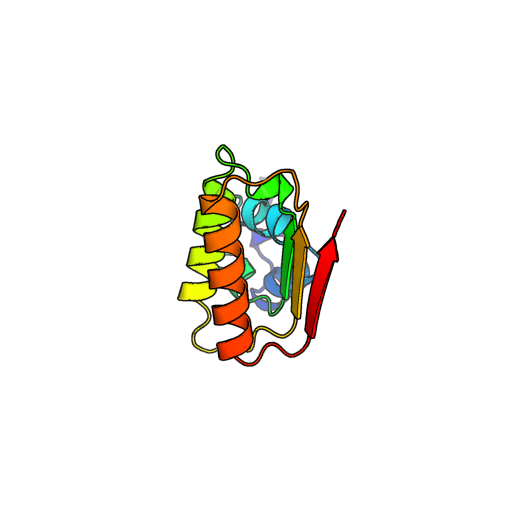C CA . LEU A 1 111 ? -1.156 -8.927 -11.094 1.00 90.81 111 LEU A CA 1
ATOM 909 C C . LEU A 1 111 ? -1.620 -8.273 -12.404 1.00 90.81 111 LEU A C 1
ATOM 911 O O . LEU A 1 111 ? -1.748 -8.939 -13.427 1.00 90.81 111 LEU A O 1
ATOM 915 N N . MET A 1 112 ? -1.870 -6.962 -12.386 1.00 89.06 112 MET A N 1
ATOM 916 C CA . MET A 1 112 ? -2.250 -6.184 -13.570 1.00 89.06 112 MET A CA 1
ATOM 917 C C . MET A 1 112 ? -1.227 -5.081 -13.835 1.00 89.06 112 MET A C 1
ATOM 919 O O . MET A 1 112 ? -1.133 -4.118 -13.074 1.00 89.06 112 MET A O 1
ATOM 923 N N . LEU A 1 113 ? -0.509 -5.197 -14.950 1.00 87.88 113 LEU A N 1
ATOM 924 C CA . LEU A 1 113 ? 0.422 -4.185 -15.443 1.00 87.88 113 LEU A CA 1
ATOM 925 C C . LEU A 1 113 ? -0.196 -3.499 -16.662 1.00 87.88 113 LEU A C 1
ATOM 927 O O . LEU A 1 113 ? -0.609 -4.172 -17.605 1.00 87.88 113 LEU 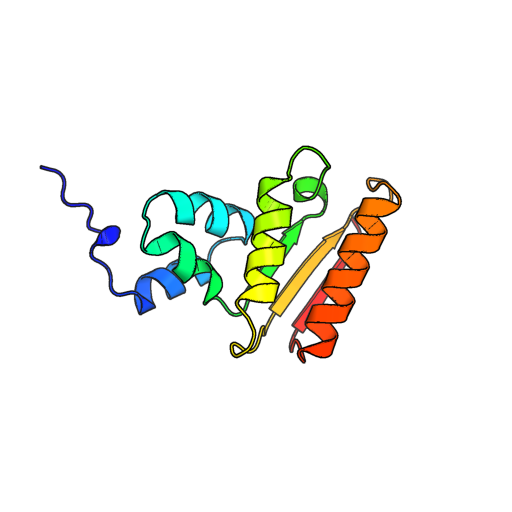A O 1
ATOM 931 N N . LYS A 1 114 ? -0.286 -2.167 -16.646 1.00 84.00 114 LYS A N 1
ATOM 932 C CA . LYS A 1 114 ? -0.797 -1.391 -17.783 1.00 84.00 114 LYS A CA 1
ATOM 933 C C . LYS A 1 114 ? 0.201 -0.317 -18.191 1.00 84.00 114 LYS A C 1
ATOM 935 O O . LYS A 1 114 ? 0.555 0.519 -17.364 1.00 84.00 114 LYS A O 1
ATOM 940 N N . THR A 1 115 ? 0.594 -0.319 -19.460 1.00 72.56 115 THR A N 1
ATOM 941 C CA . THR A 1 115 ? 1.334 0.774 -20.097 1.00 72.56 115 THR A CA 1
ATOM 942 C C . THR A 1 115 ? 0.363 1.857 -20.560 1.00 72.56 115 THR A C 1
ATOM 944 O O . THR A 1 115 ? -0.660 1.528 -21.166 1.00 72.56 115 THR A O 1
ATOM 947 N N . ASN A 1 116 ? 0.661 3.121 -20.256 1.00 59.69 116 ASN A N 1
ATOM 948 C CA . ASN A 1 116 ? 0.025 4.270 -20.912 1.00 59.69 116 ASN A CA 1
ATOM 949 C C . ASN A 1 116 ? 0.783 4.653 -22.180 1.00 59.69 116 ASN A C 1
ATOM 951 O O . ASN A 1 116 ? 2.036 4.606 -22.129 1.00 59.69 116 ASN A O 1
#

Nearest PDB structures (foldseek):
  2e89-assembly2_C  TM=3.110E-01  e=1.772E+00  Aquifex aeolicus
  2xj4-assembly1_A  TM=3.283E-01  e=2.926E+00  Caulobacter vibrioides
  4xgu-assembly1_F  TM=4.358E-01  e=8.496E+00  Caenorhabditis elegans

Organism: Eutrema salsugineum (NCBI:txid72664)